Protein AF-A0A183F326-F1 (afdb_monomer_lite)

Organism: Heligmosomoides polygyrus (NCBI:txid6339)

Foldseek 3Di:
DAWADEPVVLVVCVVVVDPSVPFAWDDPVVDDFDADPVGHTADWPGWTWDFDDDVVFDTDTGIYTYHNPDPDTGHDPSRCVRRVNDDDDPPDPPDPDPDDDDPDPPPPPPDWDKAFPDDDDADPPGDDDTDIDTDDDDDDDDDDDDPPD

pLDDT: mean 73.99, std 17.38, range [32.34, 96.31]

Radius of gyration: 22.78 Å; chains: 1; bounding box: 49×45×55 Å

Secondary structure (DSSP, 8-state):
--EEEEHHHHHHHHHTT--GGGSPEEPTTT-PPPB-TTSPBP-EEEEEEEEEE-TTS-EEEEEEEEESS-SS-B--HHHHHHTT-----TT-------S--SS-TTS-TT--EEEESS-----TT------EEEES--SS--PPPPS--

Structure (mmCIF, N/CA/C/O backbone):
data_AF-A0A183F326-F1
#
_entry.id   AF-A0A183F326-F1
#
loop_
_atom_site.group_PDB
_atom_site.id
_atom_site.type_symbol
_atom_site.label_atom_id
_atom_site.label_alt_id
_atom_site.label_comp_id
_atom_site.label_asym_id
_atom_site.label_entity_id
_atom_site.label_seq_id
_atom_site.pdbx_PDB_ins_code
_atom_site.Cartn_x
_atom_site.Cartn_y
_atom_site.Cartn_z
_atom_site.occupancy
_atom_site.B_iso_or_equiv
_atom_site.auth_seq_id
_atom_site.auth_comp_id
_atom_site.auth_asym_id
_atom_site.auth_atom_id
_atom_site.pdbx_PDB_model_num
ATOM 1 N N . MET A 1 1 ? 6.967 0.330 -4.702 1.00 74.44 1 MET A N 1
ATOM 2 C CA . MET A 1 1 ? 6.902 0.398 -3.228 1.00 74.44 1 MET A CA 1
ATOM 3 C C . MET A 1 1 ? 5.447 0.544 -2.816 1.00 74.44 1 MET A C 1
ATOM 5 O O . MET A 1 1 ? 4.755 1.370 -3.407 1.00 74.44 1 MET A O 1
ATOM 9 N N . VAL A 1 2 ? 4.984 -0.280 -1.879 1.00 86.00 2 VAL A N 1
ATOM 10 C CA . VAL A 1 2 ? 3.600 -0.277 -1.376 1.00 86.00 2 VAL A CA 1
ATOM 11 C C . VAL A 1 2 ? 3.503 0.513 -0.073 1.00 86.00 2 VAL A C 1
ATOM 13 O O . VAL A 1 2 ? 4.515 0.692 0.600 1.00 86.00 2 VAL A O 1
ATOM 16 N N . SER A 1 3 ? 2.307 0.989 0.270 1.00 90.50 3 SER A N 1
ATOM 17 C CA . SER A 1 3 ? 2.037 1.548 1.598 1.00 90.50 3 SER A CA 1
ATOM 18 C C . SER A 1 3 ? 1.650 0.431 2.566 1.00 90.50 3 SER A C 1
ATOM 20 O O . SER A 1 3 ? 0.929 -0.488 2.161 1.00 90.50 3 SER A O 1
ATOM 22 N N . ILE A 1 4 ? 2.103 0.515 3.819 1.00 92.56 4 ILE A N 1
ATOM 23 C CA . ILE A 1 4 ? 1.842 -0.463 4.882 1.00 92.56 4 ILE A CA 1
ATOM 24 C C . ILE A 1 4 ? 1.450 0.265 6.172 1.00 92.56 4 ILE A C 1
ATOM 26 O O . ILE A 1 4 ? 2.077 1.256 6.535 1.00 92.56 4 ILE A O 1
ATOM 30 N N . VAL A 1 5 ? 0.430 -0.237 6.867 1.00 93.44 5 VAL A N 1
ATOM 31 C CA . VAL A 1 5 ? -0.020 0.245 8.176 1.00 93.44 5 VAL A CA 1
ATOM 32 C C . VAL A 1 5 ? 0.026 -0.893 9.204 1.00 93.44 5 VAL A C 1
ATOM 34 O O . VAL A 1 5 ? -0.361 -2.023 8.872 1.00 93.44 5 VAL A O 1
ATOM 37 N N . PRO A 1 6 ? 0.488 -0.625 10.438 1.00 93.94 6 PRO A N 1
ATOM 38 C CA . PRO A 1 6 ? 0.369 -1.563 11.546 1.00 93.94 6 PRO A CA 1
ATOM 39 C C . PRO A 1 6 ? -1.099 -1.819 11.889 1.00 93.94 6 PRO A C 1
ATOM 41 O O . PRO A 1 6 ? -1.903 -0.888 11.945 1.00 93.94 6 PRO A O 1
ATOM 44 N N . VAL A 1 7 ? -1.453 -3.072 12.152 1.00 93.12 7 VAL A N 1
ATOM 45 C CA . VAL A 1 7 ? -2.811 -3.430 12.599 1.00 93.12 7 VAL A CA 1
ATOM 46 C C . VAL A 1 7 ? -3.128 -2.771 13.940 1.00 93.12 7 VAL A C 1
ATOM 48 O O . VAL A 1 7 ? -4.216 -2.229 14.103 1.00 93.12 7 VAL A O 1
ATOM 51 N N . ASP A 1 8 ? -2.153 -2.726 14.845 1.00 93.12 8 ASP A N 1
ATOM 52 C CA . ASP A 1 8 ? -2.286 -2.132 16.177 1.00 93.12 8 ASP A CA 1
ATOM 53 C C . ASP A 1 8 ? -2.693 -0.648 16.106 1.00 93.12 8 ASP A C 1
ATOM 55 O O . ASP A 1 8 ? -3.485 -0.178 16.921 1.00 93.12 8 ASP A O 1
ATOM 59 N N . LEU A 1 9 ? -2.245 0.080 15.073 1.00 93.19 9 LEU A N 1
ATOM 60 C CA . LEU A 1 9 ? -2.657 1.468 14.842 1.00 93.19 9 LEU A CA 1
ATOM 61 C C . LEU A 1 9 ? -4.145 1.574 14.476 1.00 93.19 9 LEU A C 1
ATOM 63 O O . LEU A 1 9 ? -4.824 2.518 14.879 1.00 93.19 9 LEU A O 1
ATOM 67 N N . LEU A 1 10 ? -4.670 0.612 13.711 1.00 92.56 10 LEU A N 1
ATOM 68 C CA . LEU A 1 10 ? -6.097 0.553 13.396 1.00 92.56 10 LEU A CA 1
ATOM 69 C C . LEU A 1 10 ? -6.914 0.172 14.638 1.00 92.56 10 LEU A C 1
ATOM 71 O O . LEU A 1 10 ? -7.969 0.758 14.867 1.00 92.56 10 LEU A O 1
ATOM 75 N N . GLU A 1 11 ? -6.420 -0.747 15.470 1.00 93.12 11 GLU A N 1
ATOM 76 C CA . GLU A 1 11 ? -7.060 -1.100 16.746 1.00 93.12 11 GLU A CA 1
ATOM 77 C C . GLU A 1 11 ? -7.123 0.101 17.706 1.00 93.12 11 GLU A C 1
ATOM 79 O O . GLU A 1 11 ? -8.154 0.352 18.342 1.00 93.12 11 GLU A O 1
ATOM 84 N N . GLU A 1 12 ? -6.052 0.893 17.773 1.00 94.06 12 GLU A N 1
ATOM 85 C CA . GLU A 1 12 ? -6.020 2.133 18.546 1.00 94.06 12 GLU A CA 1
ATOM 86 C C . GLU A 1 12 ? -7.001 3.171 17.982 1.00 94.06 12 GLU A C 1
ATOM 88 O O . GLU A 1 12 ? -7.777 3.768 18.733 1.00 94.06 12 GLU A O 1
ATOM 93 N N . ALA A 1 13 ? -7.037 3.357 16.659 1.00 93.31 13 ALA A N 1
ATOM 94 C CA . ALA A 1 13 ? -7.992 4.256 16.014 1.00 93.31 13 ALA A CA 1
ATOM 95 C C . ALA A 1 13 ? -9.446 3.850 16.313 1.00 93.31 13 ALA A C 1
ATOM 97 O O . ALA A 1 13 ? -10.262 4.705 16.668 1.00 93.31 13 ALA A O 1
ATOM 98 N N . MET A 1 14 ? -9.756 2.550 16.246 1.00 94.12 14 MET A N 1
ATOM 99 C CA . MET A 1 14 ? -11.069 2.008 16.606 1.00 94.12 14 MET A CA 1
ATOM 100 C C . MET A 1 14 ? -11.421 2.300 18.066 1.00 94.12 14 MET A C 1
ATOM 102 O O . MET A 1 14 ? -12.522 2.764 18.367 1.00 94.12 14 MET A O 1
ATOM 106 N N . SER A 1 15 ? -10.464 2.098 18.974 1.00 95.62 15 SER A N 1
ATOM 107 C CA . SER A 1 15 ? -10.622 2.391 20.404 1.00 95.62 15 SER A CA 1
ATOM 108 C C . SER A 1 15 ? -10.871 3.880 20.672 1.00 95.62 15 SER A C 1
ATOM 110 O O . SER A 1 15 ? -11.590 4.233 21.607 1.00 95.62 15 SER A O 1
ATOM 112 N N . ASN A 1 16 ? -10.342 4.752 19.811 1.00 96.31 16 ASN A N 1
ATOM 113 C CA . ASN A 1 16 ? -10.557 6.198 19.834 1.00 96.31 16 ASN A CA 1
ATOM 114 C C . ASN A 1 16 ? -11.848 6.648 19.116 1.00 96.31 16 ASN A C 1
ATOM 116 O O . ASN A 1 16 ? -12.099 7.848 18.996 1.00 96.31 16 ASN A O 1
ATOM 120 N N . GLY A 1 17 ? -12.693 5.712 18.671 1.00 93.81 17 GLY A N 1
ATOM 121 C CA . GLY A 1 17 ? -13.998 5.992 18.068 1.00 93.81 17 GLY A CA 1
ATOM 122 C C . GLY A 1 17 ? -13.986 6.169 16.547 1.00 93.81 17 GLY A C 1
ATOM 123 O O . GLY A 1 17 ? -14.990 6.614 15.990 1.00 93.81 17 GLY A O 1
ATOM 124 N N . PHE A 1 18 ? -12.884 5.836 15.868 1.00 94.25 18 PHE A N 1
ATOM 125 C CA . PHE A 1 18 ? -12.847 5.771 14.408 1.00 94.25 18 PHE A CA 1
ATOM 126 C C . PHE A 1 18 ? -13.529 4.490 13.905 1.00 94.25 18 PHE A C 1
ATOM 128 O O . PHE A 1 18 ? -13.265 3.396 14.398 1.00 94.25 18 PHE A O 1
ATOM 135 N N . ASP A 1 19 ? -14.385 4.607 12.892 1.00 93.56 19 ASP A N 1
ATOM 136 C CA . ASP A 1 19 ? -15.079 3.461 12.296 1.00 93.56 19 ASP A CA 1
ATOM 137 C C . ASP A 1 19 ? -14.178 2.742 11.277 1.00 93.56 19 ASP A C 1
ATOM 139 O O . ASP A 1 19 ? -14.263 2.968 10.066 1.00 93.56 19 ASP A O 1
ATOM 143 N N . VAL A 1 20 ? -13.277 1.892 11.778 1.00 91.06 20 VAL A N 1
ATOM 144 C CA . VAL A 1 20 ? -12.361 1.085 10.950 1.00 91.06 20 VAL A CA 1
ATOM 145 C C . VAL A 1 20 ? -13.124 0.128 10.030 1.00 91.06 20 VAL A C 1
ATOM 147 O O . VAL A 1 20 ? -12.699 -0.091 8.895 1.00 91.06 20 VAL A O 1
ATOM 150 N N . ASP A 1 21 ? -14.270 -0.391 10.473 1.00 89.62 21 ASP A N 1
ATOM 151 C CA . ASP A 1 21 ? -15.077 -1.353 9.713 1.00 89.62 21 ASP A CA 1
ATOM 152 C C . ASP A 1 21 ? -15.698 -0.732 8.451 1.00 89.62 21 ASP A C 1
ATOM 154 O O . ASP A 1 21 ? -16.032 -1.439 7.497 1.00 89.62 21 ASP A O 1
ATOM 158 N N . SER A 1 22 ? -15.816 0.598 8.404 1.00 92.25 22 SER A N 1
ATOM 159 C CA . SER A 1 22 ? -16.281 1.329 7.220 1.00 92.25 22 SER A CA 1
ATOM 160 C C . SER A 1 22 ? -15.233 1.475 6.108 1.00 92.25 22 SER A C 1
ATOM 162 O O . SER A 1 22 ? -15.578 1.889 4.993 1.00 92.25 22 SER A O 1
ATOM 164 N N . LEU A 1 23 ? -13.958 1.157 6.373 1.00 91.38 23 LEU A N 1
ATOM 165 C CA . LEU A 1 23 ? -12.881 1.325 5.397 1.00 91.38 23 LEU A CA 1
ATOM 166 C C . LEU A 1 23 ? -13.062 0.367 4.203 1.00 91.38 23 LEU A C 1
ATOM 168 O O . LEU A 1 23 ? -13.190 -0.846 4.393 1.00 91.38 23 LEU A O 1
ATOM 172 N N . PRO A 1 24 ? -13.006 0.863 2.948 1.00 91.44 24 PRO A N 1
ATOM 173 C CA . PRO A 1 24 ? -13.107 0.005 1.774 1.00 91.44 24 PRO A CA 1
ATOM 174 C C . PRO A 1 24 ? -11.974 -1.022 1.738 1.00 91.44 24 PRO A C 1
ATOM 176 O O . PRO A 1 24 ? -10.801 -0.664 1.605 1.00 91.44 24 PRO A O 1
ATOM 179 N N . THR A 1 25 ? -12.327 -2.300 1.830 1.00 89.19 25 THR A N 1
ATOM 180 C CA . THR A 1 25 ? -11.380 -3.417 1.792 1.00 89.19 25 THR A CA 1
ATOM 181 C C . THR A 1 25 ? -11.064 -3.808 0.353 1.00 89.19 25 THR A C 1
ATOM 183 O O . THR A 1 25 ? -11.935 -3.821 -0.518 1.00 89.19 25 THR A O 1
ATOM 186 N N . ILE A 1 26 ? -9.808 -4.157 0.101 1.00 83.62 26 ILE A N 1
ATOM 187 C CA . ILE A 1 26 ? -9.343 -4.699 -1.175 1.00 83.62 26 ILE A CA 1
ATOM 188 C C . ILE A 1 26 ? -9.314 -6.221 -1.035 1.00 83.62 26 ILE A C 1
ATOM 190 O O . ILE A 1 26 ? -8.858 -6.749 -0.019 1.00 83.62 26 ILE A O 1
ATOM 194 N N . SER A 1 27 ? -9.843 -6.937 -2.029 1.00 71.38 27 SER A N 1
ATOM 195 C CA . SER A 1 27 ? -9.954 -8.392 -1.946 1.00 71.38 27 SER A CA 1
ATOM 196 C C . SER A 1 27 ? -8.566 -9.047 -1.931 1.00 71.38 27 SER A C 1
ATOM 198 O O . SER A 1 27 ? -7.658 -8.621 -2.642 1.00 71.38 27 SER A O 1
ATOM 200 N N . GLY A 1 28 ? -8.389 -10.108 -1.136 1.00 63.19 28 GLY A N 1
ATOM 201 C CA . GLY A 1 28 ? -7.099 -10.804 -1.013 1.00 63.19 28 GLY A CA 1
ATOM 202 C C . GLY A 1 28 ? -6.582 -11.411 -2.322 1.00 63.19 28 GLY A C 1
ATOM 203 O O . GLY A 1 28 ? -5.394 -11.678 -2.442 1.00 63.19 28 GLY A O 1
ATOM 204 N N . THR A 1 29 ? -7.451 -11.607 -3.319 1.00 61.94 29 THR A N 1
ATOM 205 C CA . THR A 1 29 ? -7.060 -12.079 -4.658 1.00 61.94 29 THR A CA 1
ATOM 206 C C . THR A 1 29 ? -6.417 -10.971 -5.498 1.00 61.94 29 THR A C 1
ATOM 208 O O . THR A 1 29 ? -5.610 -11.269 -6.375 1.00 61.94 29 THR A O 1
ATOM 211 N N . ASP A 1 30 ? -6.728 -9.707 -5.200 1.00 67.75 30 ASP A N 1
ATOM 212 C CA . ASP A 1 30 ? -6.153 -8.533 -5.868 1.00 67.75 30 ASP A CA 1
ATOM 213 C C . ASP A 1 30 ? -4.838 -8.075 -5.210 1.00 67.75 30 ASP A C 1
ATOM 215 O O . ASP A 1 30 ? -4.087 -7.282 -5.783 1.00 67.75 30 ASP A O 1
ATOM 219 N N . ILE A 1 31 ? -4.541 -8.582 -4.009 1.00 72.12 31 ILE A N 1
ATOM 220 C CA . ILE A 1 31 ? -3.340 -8.258 -3.239 1.00 72.12 31 ILE A CA 1
ATOM 221 C C . ILE A 1 31 ? -2.285 -9.331 -3.521 1.00 72.12 31 ILE A C 1
ATOM 223 O O . ILE A 1 31 ? -2.295 -10.420 -2.949 1.00 72.12 31 ILE A O 1
ATOM 227 N N . GLY A 1 32 ? -1.369 -9.029 -4.441 1.00 80.81 32 GLY A N 1
ATOM 228 C CA . GLY A 1 32 ? -0.196 -9.869 -4.689 1.00 80.81 32 GLY A CA 1
ATOM 229 C C . GLY A 1 32 ? 0.738 -9.958 -3.468 1.00 80.81 32 GLY A C 1
ATOM 230 O O . GLY A 1 32 ? 0.624 -9.158 -2.537 1.00 80.81 32 GLY A O 1
ATOM 231 N N . PRO A 1 33 ? 1.690 -10.909 -3.458 1.00 87.25 33 PRO A N 1
ATOM 232 C CA . PRO A 1 33 ? 2.652 -11.031 -2.367 1.00 87.25 33 PRO A CA 1
ATOM 233 C C . PRO A 1 33 ? 3.501 -9.759 -2.234 1.00 87.25 33 PRO A C 1
ATOM 235 O O . PRO A 1 33 ? 3.985 -9.211 -3.227 1.00 87.25 33 PRO A O 1
ATOM 238 N N . VAL A 1 34 ? 3.702 -9.313 -0.993 1.00 87.56 34 VAL A N 1
ATOM 239 C CA . VAL A 1 34 ? 4.565 -8.176 -0.651 1.00 87.56 34 VAL A CA 1
ATOM 240 C C . VAL A 1 34 ? 5.882 -8.708 -0.103 1.00 87.56 34 VAL A C 1
ATOM 242 O O . VAL A 1 34 ? 5.891 -9.646 0.692 1.00 87.56 34 VAL A O 1
ATOM 245 N N . PHE A 1 35 ? 6.988 -8.105 -0.529 1.00 88.88 35 PHE A N 1
ATOM 246 C CA . PHE A 1 35 ? 8.336 -8.473 -0.110 1.00 88.88 35 PHE A CA 1
ATOM 247 C C . PHE A 1 35 ? 9.033 -7.281 0.536 1.00 88.88 35 PHE A C 1
ATOM 249 O O . PHE A 1 35 ? 8.834 -6.138 0.111 1.00 88.88 35 PHE A O 1
ATOM 256 N N . ASP A 1 36 ? 9.855 -7.560 1.542 1.00 88.06 36 ASP A N 1
ATOM 257 C CA . ASP A 1 36 ? 10.741 -6.571 2.143 1.00 88.06 36 ASP A CA 1
ATOM 258 C C . ASP A 1 36 ? 11.935 -6.245 1.222 1.00 88.06 36 ASP A C 1
ATOM 260 O O . ASP A 1 36 ? 12.143 -6.861 0.172 1.00 88.06 36 ASP A O 1
ATOM 264 N N . ALA A 1 37 ? 12.745 -5.260 1.618 1.00 84.62 37 ALA A N 1
ATOM 265 C CA . ALA A 1 37 ? 13.919 -4.840 0.848 1.00 84.62 37 ALA A CA 1
ATOM 266 C C . ALA A 1 37 ? 15.028 -5.912 0.767 1.00 84.62 37 ALA A C 1
ATOM 268 O O . ALA A 1 37 ? 15.898 -5.820 -0.097 1.00 84.62 37 ALA A O 1
ATOM 269 N N . SER A 1 38 ? 14.996 -6.927 1.636 1.00 87.38 38 SER A N 1
ATOM 270 C CA . SER A 1 38 ? 15.883 -8.097 1.597 1.00 87.38 38 SER A CA 1
ATOM 271 C C . SER A 1 38 ? 15.311 -9.281 0.806 1.00 87.38 38 SER A C 1
ATOM 273 O O . SER A 1 38 ? 15.975 -10.307 0.677 1.00 87.38 38 SER A O 1
ATOM 275 N N . GLY A 1 39 ? 14.112 -9.139 0.236 1.00 87.50 39 GLY A N 1
ATOM 276 C CA . GLY A 1 39 ? 13.455 -10.162 -0.569 1.00 87.50 39 GLY A CA 1
ATOM 277 C C . GLY A 1 39 ? 12.698 -11.223 0.232 1.00 87.50 39 GLY A C 1
ATOM 278 O O . GLY A 1 39 ? 12.258 -12.206 -0.365 1.00 87.50 39 GLY A O 1
ATOM 279 N N . ASN A 1 40 ? 12.505 -11.055 1.545 1.00 89.38 40 ASN A N 1
ATOM 280 C CA . ASN A 1 40 ? 11.641 -11.955 2.309 1.00 89.38 40 ASN A CA 1
ATOM 281 C C . ASN A 1 40 ? 10.179 -11.566 2.107 1.00 89.38 40 ASN A C 1
ATOM 283 O O . ASN A 1 40 ? 9.831 -10.385 2.072 1.00 89.38 40 ASN A O 1
ATOM 287 N N . GLN A 1 41 ? 9.309 -12.565 1.985 1.00 90.19 41 GLN A N 1
ATOM 288 C CA . GLN A 1 41 ? 7.877 -12.320 1.890 1.00 90.19 41 GLN A CA 1
ATOM 289 C C . GLN A 1 41 ? 7.339 -11.829 3.239 1.00 90.19 41 GLN A C 1
ATOM 291 O O . GLN A 1 41 ? 7.562 -12.465 4.268 1.00 90.19 41 GLN A O 1
ATOM 296 N N . MET A 1 42 ? 6.605 -10.720 3.213 1.00 88.62 42 MET A N 1
ATOM 297 C CA . MET A 1 42 ? 5.955 -10.142 4.385 1.00 88.62 42 MET A CA 1
ATOM 298 C C . MET A 1 42 ? 4.598 -10.800 4.645 1.00 88.62 42 MET A C 1
ATOM 300 O O . MET A 1 42 ? 3.877 -11.178 3.716 1.00 88.62 42 MET A O 1
ATOM 304 N N . GLU A 1 43 ? 4.218 -10.886 5.919 1.00 89.56 43 GLU A N 1
ATOM 305 C CA . GLU A 1 43 ? 2.888 -11.333 6.329 1.00 89.56 43 GLU A CA 1
ATOM 306 C C . GLU A 1 43 ? 1.886 -10.174 6.234 1.00 89.56 43 GLU A C 1
ATOM 308 O O . GLU A 1 43 ? 1.803 -9.317 7.114 1.00 89.56 43 GLU A O 1
ATOM 313 N N . ILE A 1 44 ? 1.126 -10.145 5.140 1.00 90.62 44 ILE A N 1
ATOM 314 C CA . ILE A 1 44 ? 0.076 -9.152 4.907 1.00 90.62 44 ILE A CA 1
ATOM 315 C C . ILE A 1 44 ? -1.287 -9.773 5.196 1.00 90.62 44 ILE A C 1
ATOM 317 O O . ILE A 1 44 ? -1.653 -10.786 4.602 1.00 90.62 44 ILE A O 1
ATOM 321 N N . LEU A 1 45 ? -2.056 -9.140 6.083 1.00 89.62 45 LEU A N 1
ATOM 322 C CA . LEU A 1 45 ? -3.388 -9.616 6.476 1.00 89.62 45 LEU A CA 1
ATOM 323 C C . LEU A 1 45 ? -4.491 -9.196 5.498 1.00 89.62 45 LEU A C 1
ATOM 325 O O . LEU A 1 45 ? -5.558 -9.803 5.453 1.00 89.62 45 LEU A O 1
ATOM 329 N N . GLY A 1 46 ? -4.242 -8.143 4.727 1.00 89.94 46 GLY A N 1
ATOM 330 C CA . GLY A 1 46 ? -5.175 -7.581 3.761 1.00 89.94 46 GLY A CA 1
ATOM 331 C C . GLY A 1 46 ? -4.751 -6.177 3.359 1.00 89.94 46 GLY A C 1
ATOM 332 O O . GLY A 1 46 ? -3.656 -5.727 3.698 1.00 89.94 46 GLY A O 1
ATOM 333 N N . ALA A 1 47 ? -5.622 -5.469 2.651 1.00 90.88 47 ALA A N 1
ATOM 334 C CA . ALA A 1 47 ? -5.412 -4.067 2.334 1.00 90.88 47 ALA A CA 1
ATOM 335 C C . ALA A 1 47 ? -6.733 -3.304 2.392 1.00 90.88 47 ALA A C 1
ATOM 337 O O . ALA A 1 47 ? -7.803 -3.840 2.099 1.00 90.88 47 ALA A O 1
ATOM 338 N N . VAL A 1 48 ? -6.633 -2.041 2.777 1.00 91.75 48 VAL A N 1
ATOM 339 C CA . VAL A 1 48 ? -7.745 -1.102 2.910 1.00 91.75 48 VAL A CA 1
ATOM 340 C C . VAL A 1 48 ? -7.426 0.169 2.140 1.00 91.75 48 VAL A C 1
ATOM 342 O O . VAL A 1 48 ? -6.264 0.493 1.903 1.00 91.75 48 VAL A O 1
ATOM 345 N N . THR A 1 49 ? -8.454 0.904 1.735 1.00 91.19 49 THR A N 1
ATOM 346 C CA . THR A 1 49 ? -8.286 2.246 1.174 1.00 91.19 49 THR A CA 1
ATOM 347 C C . THR A 1 49 ? -8.503 3.273 2.273 1.00 91.19 49 THR A C 1
ATOM 349 O O . THR A 1 49 ? -9.596 3.354 2.827 1.00 91.19 49 THR A O 1
ATOM 352 N N . ILE A 1 50 ? -7.478 4.069 2.564 1.00 90.50 50 ILE A N 1
ATOM 353 C CA . ILE A 1 50 ? -7.522 5.106 3.596 1.00 90.50 50 ILE A CA 1
ATOM 354 C C . ILE A 1 50 ? -7.441 6.478 2.924 1.00 90.50 50 ILE A C 1
ATOM 356 O O . ILE A 1 50 ? -6.639 6.703 2.013 1.00 90.50 50 ILE A O 1
ATOM 360 N N . ASP A 1 51 ? -8.300 7.389 3.372 1.00 89.12 51 ASP A N 1
ATOM 361 C CA . ASP A 1 51 ? -8.207 8.812 3.066 1.00 89.12 51 ASP A CA 1
ATOM 362 C C . ASP A 1 51 ? -7.010 9.390 3.834 1.00 89.12 51 ASP A C 1
ATOM 364 O O . ASP A 1 51 ? -7.068 9.545 5.052 1.00 89.12 51 ASP A O 1
ATOM 368 N N . VAL A 1 52 ? -5.928 9.706 3.129 1.00 86.88 52 VAL A N 1
ATOM 369 C CA . VAL A 1 52 ? -4.720 10.295 3.715 1.00 86.88 52 VAL A CA 1
ATOM 370 C C . VAL A 1 52 ? -4.657 11.766 3.325 1.00 86.88 52 VAL A C 1
ATOM 372 O O . VAL A 1 52 ? -4.901 12.129 2.173 1.00 86.88 52 VAL A O 1
ATOM 375 N N . GLU A 1 53 ? -4.348 12.614 4.295 1.00 87.19 53 GLU A N 1
ATOM 376 C CA . GLU A 1 53 ? -4.187 14.052 4.120 1.00 87.19 53 GLU A CA 1
ATOM 377 C C . GLU A 1 53 ? -2.792 14.446 4.591 1.00 87.19 53 GLU A C 1
ATOM 379 O O . GLU A 1 53 ? -2.387 14.127 5.709 1.00 87.19 53 GLU A O 1
ATOM 384 N N . GLN A 1 54 ? -2.046 15.115 3.717 1.00 82.69 54 GLN A N 1
ATOM 385 C CA . GLN A 1 54 ? -0.795 15.744 4.107 1.00 82.69 54 GLN A CA 1
ATOM 386 C C . GLN A 1 54 ? -1.103 17.052 4.839 1.00 82.69 54 GLN A C 1
ATOM 388 O O . GLN A 1 54 ? -1.945 17.828 4.388 1.00 82.69 54 GLN A O 1
ATOM 393 N N . GLU A 1 55 ? -0.399 17.332 5.936 1.00 81.75 55 GLU A N 1
ATOM 394 C CA . GLU A 1 55 ? -0.555 18.593 6.663 1.00 81.75 55 GLU A CA 1
ATOM 395 C C . GLU A 1 55 ? -0.302 19.796 5.735 1.00 81.75 55 GLU A C 1
ATOM 397 O O . GLU A 1 55 ? 0.773 19.937 5.152 1.00 81.75 55 GLU A O 1
ATOM 402 N N . GLY A 1 56 ? -1.325 20.643 5.560 1.00 80.25 56 GLY A N 1
ATOM 403 C CA . GLY A 1 56 ? -1.285 21.791 4.647 1.00 80.25 56 GLY A CA 1
ATOM 404 C C . GLY A 1 56 ? -1.237 21.432 3.154 1.00 80.25 56 GLY A C 1
ATOM 405 O O . GLY A 1 56 ? -0.984 22.313 2.331 1.00 80.25 56 GLY A O 1
ATOM 406 N N . GLY A 1 57 ? -1.454 20.162 2.803 1.00 77.44 57 GLY A N 1
ATOM 407 C CA . GLY A 1 57 ? -1.276 19.620 1.460 1.0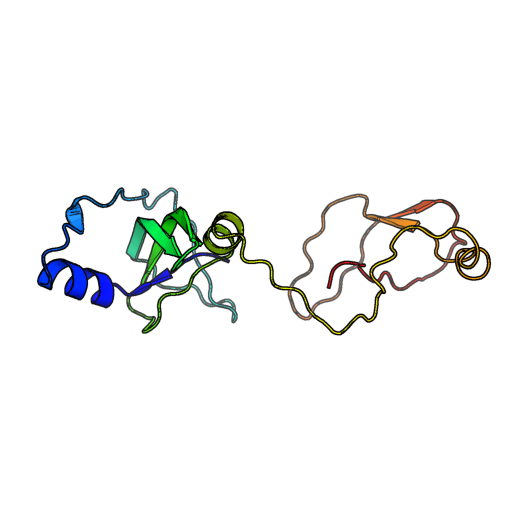0 77.44 57 GLY A CA 1
ATOM 408 C C . GLY A 1 57 ? -2.541 19.008 0.864 1.00 77.44 57 GLY A C 1
ATOM 409 O O . GLY A 1 57 ? -3.670 19.392 1.175 1.00 77.44 57 GLY A O 1
ATOM 410 N N . SER A 1 58 ? -2.344 18.073 -0.066 1.00 80.00 58 SER A N 1
ATOM 411 C CA . SER A 1 58 ? -3.442 17.399 -0.755 1.00 80.00 58 SER A CA 1
ATOM 412 C C . SER A 1 58 ? -3.987 16.216 0.046 1.00 80.00 58 SER A C 1
ATOM 414 O O . SER A 1 58 ? -3.291 15.568 0.832 1.00 80.00 58 SER A O 1
ATOM 416 N N . LYS A 1 59 ? -5.266 15.922 -0.198 1.00 86.62 59 LYS A N 1
ATOM 417 C CA . LYS A 1 59 ? -5.949 14.727 0.289 1.00 86.62 59 LYS A CA 1
ATOM 418 C C . LYS A 1 59 ? -6.050 13.704 -0.836 1.00 86.62 59 LYS A C 1
ATOM 420 O O . LYS A 1 59 ? -6.415 14.059 -1.958 1.00 86.62 59 LYS A O 1
ATOM 425 N N . ALA A 1 60 ? -5.770 12.440 -0.538 1.00 85.12 60 ALA A N 1
ATOM 426 C CA . ALA A 1 60 ? -5.829 11.374 -1.523 1.00 85.12 60 ALA A CA 1
ATOM 427 C C . ALA A 1 60 ? -6.266 10.033 -0.921 1.00 85.12 60 ALA A C 1
ATOM 429 O O . ALA A 1 60 ? -6.060 9.761 0.261 1.00 85.12 60 ALA A O 1
ATOM 430 N N . LYS A 1 61 ? -6.880 9.188 -1.755 1.00 87.25 61 LYS A N 1
ATOM 431 C CA . LYS A 1 61 ? -7.281 7.825 -1.390 1.00 87.25 61 LYS A CA 1
ATOM 432 C C . LYS A 1 61 ? -6.146 6.870 -1.696 1.00 87.25 61 LYS A C 1
ATOM 434 O O . LYS A 1 61 ? -5.849 6.625 -2.865 1.00 87.25 61 LYS A O 1
ATOM 439 N N . VAL A 1 62 ? -5.544 6.315 -0.653 1.00 86.88 62 VAL A N 1
ATOM 440 C CA . VAL A 1 62 ? -4.359 5.470 -0.780 1.00 86.88 62 VAL A CA 1
ATOM 441 C C . VAL A 1 62 ? -4.716 4.031 -0.411 1.00 86.88 62 VAL A C 1
ATOM 443 O O . VAL A 1 62 ? -5.257 3.804 0.671 1.00 86.88 62 VAL A O 1
ATOM 446 N N . PRO A 1 63 ? -4.417 3.044 -1.273 1.00 89.31 63 PRO A N 1
ATOM 447 C CA . PRO A 1 63 ? -4.456 1.643 -0.882 1.00 89.31 63 PRO A CA 1
ATOM 448 C C . PRO A 1 63 ? -3.272 1.340 0.048 1.00 89.31 63 PRO A C 1
ATOM 450 O O . PRO A 1 63 ? -2.113 1.585 -0.303 1.00 89.31 63 PRO A O 1
ATOM 453 N N . ILE A 1 64 ? -3.556 0.810 1.236 1.00 91.25 64 ILE A N 1
ATOM 454 C CA . ILE A 1 64 ? -2.574 0.530 2.287 1.00 91.25 64 ILE A CA 1
ATOM 455 C C . ILE A 1 64 ? -2.725 -0.919 2.756 1.00 91.25 64 ILE A C 1
ATOM 457 O O . ILE A 1 64 ? -3.826 -1.373 3.061 1.00 91.25 64 ILE A O 1
ATOM 461 N N . HIS A 1 65 ? -1.612 -1.648 2.805 1.00 92.62 65 HIS A N 1
ATOM 462 C CA . HIS A 1 65 ? -1.561 -3.036 3.261 1.00 92.62 65 HIS A CA 1
ATOM 463 C C . HIS A 1 65 ? -1.480 -3.089 4.786 1.00 92.62 65 HIS A C 1
ATOM 465 O O . HIS A 1 65 ? -0.780 -2.288 5.394 1.00 92.62 65 HIS A O 1
ATOM 471 N N . MET A 1 66 ? -2.155 -4.048 5.406 1.00 92.19 66 MET A N 1
ATOM 472 C CA . MET A 1 66 ? -2.150 -4.230 6.857 1.00 92.19 66 MET A CA 1
ATOM 473 C C . MET A 1 66 ? -1.135 -5.304 7.246 1.00 92.19 66 MET A C 1
ATOM 475 O O . MET A 1 66 ? -1.167 -6.412 6.705 1.00 92.19 66 MET A O 1
ATOM 479 N N . SER A 1 67 ? -0.256 -4.985 8.193 1.00 91.94 67 SER A N 1
ATOM 480 C CA . SER A 1 67 ? 0.779 -5.891 8.707 1.00 91.94 67 SER A CA 1
ATOM 481 C C . SER A 1 67 ? 0.811 -5.877 10.235 1.00 91.94 67 SER A C 1
ATOM 483 O O . SER A 1 67 ? 0.527 -4.856 10.854 1.00 91.94 67 SER A O 1
ATOM 485 N N . ARG A 1 68 ? 1.196 -7.004 10.843 1.00 88.19 68 ARG A N 1
ATOM 486 C CA . ARG A 1 68 ? 1.493 -7.108 12.286 1.00 88.19 68 ARG A CA 1
ATOM 487 C C . ARG A 1 68 ? 2.964 -6.888 12.631 1.00 88.19 68 ARG A C 1
ATOM 489 O O . ARG A 1 68 ? 3.305 -6.807 13.798 1.00 88.19 68 ARG A O 1
ATOM 496 N N . GLN A 1 69 ? 3.841 -6.879 11.631 1.00 79.50 69 GLN A N 1
ATOM 497 C CA . GLN A 1 69 ? 5.293 -6.949 11.833 1.00 79.50 69 GLN A CA 1
ATOM 498 C C . GLN A 1 69 ? 5.990 -5.582 11.781 1.00 79.50 69 GLN A C 1
ATOM 500 O O . GLN A 1 69 ? 7.210 -5.530 11.891 1.00 79.50 69 GLN A O 1
ATOM 505 N N . ASN A 1 70 ? 5.249 -4.494 11.564 1.00 74.69 70 ASN A N 1
ATOM 506 C CA . ASN A 1 70 ? 5.811 -3.149 11.458 1.00 74.69 70 ASN A CA 1
ATOM 507 C C . ASN A 1 70 ? 5.281 -2.279 12.594 1.00 74.69 70 ASN A C 1
ATOM 509 O O . ASN A 1 70 ? 4.074 -2.266 12.815 1.00 74.69 70 ASN A O 1
ATOM 513 N N . ASP A 1 71 ? 6.167 -1.501 13.211 1.00 82.44 71 ASP A N 1
ATOM 514 C CA . ASP A 1 71 ? 5.813 -0.519 14.247 1.00 82.44 71 ASP A CA 1
ATOM 515 C C . ASP A 1 71 ? 5.576 0.886 13.658 1.00 82.44 71 ASP A C 1
ATOM 517 O O . ASP A 1 71 ? 5.199 1.822 14.358 1.00 82.44 71 ASP A O 1
ATOM 521 N N . GLU A 1 72 ? 5.793 1.045 12.350 1.00 87.69 72 GLU A N 1
ATOM 522 C CA . GLU A 1 72 ? 5.731 2.321 11.640 1.00 87.69 72 GLU A CA 1
ATOM 523 C C . GLU A 1 72 ? 4.749 2.262 10.465 1.00 87.69 72 GLU A C 1
ATOM 525 O O . GLU A 1 72 ? 4.547 1.220 9.830 1.00 87.69 72 GLU A O 1
ATOM 530 N N . VAL A 1 73 ? 4.161 3.416 10.138 1.00 89.62 73 VAL A N 1
ATOM 531 C CA . VAL A 1 73 ? 3.368 3.587 8.917 1.00 89.62 73 VAL A CA 1
ATOM 532 C C . VAL A 1 73 ? 4.309 3.875 7.757 1.00 89.62 73 VAL A C 1
ATOM 534 O O . VAL A 1 73 ? 4.989 4.899 7.724 1.00 89.62 73 VAL A O 1
ATOM 537 N N . LEU A 1 74 ? 4.308 2.992 6.764 1.00 89.44 74 LEU A N 1
ATOM 538 C CA . LEU A 1 74 ? 5.091 3.150 5.548 1.00 89.44 74 LEU A CA 1
ATOM 539 C C . LEU A 1 74 ? 4.201 3.705 4.441 1.00 89.44 74 LEU A C 1
ATOM 541 O O . LEU A 1 74 ? 3.193 3.101 4.073 1.00 89.44 74 LEU A O 1
ATOM 545 N N . VAL A 1 75 ? 4.593 4.838 3.864 1.00 86.25 75 VAL A N 1
ATOM 546 C CA . VAL A 1 75 ? 3.905 5.421 2.708 1.00 86.25 75 VAL A CA 1
ATOM 547 C C . VAL A 1 75 ? 4.691 5.080 1.451 1.00 86.25 75 VAL A C 1
ATOM 549 O O . VAL A 1 75 ? 5.808 5.546 1.241 1.00 86.25 75 VAL A O 1
ATOM 552 N N . GLY A 1 76 ? 4.100 4.237 0.609 1.00 80.75 76 GLY A N 1
ATOM 553 C CA . GLY A 1 76 ? 4.681 3.856 -0.666 1.00 80.75 76 GLY A CA 1
ATOM 554 C C . GLY A 1 76 ? 4.546 4.949 -1.723 1.00 80.75 76 GLY A C 1
ATOM 555 O O . GLY A 1 76 ? 3.865 5.962 -1.557 1.00 80.75 76 GLY A O 1
ATOM 556 N N . MET A 1 77 ? 5.141 4.685 -2.882 1.00 72.62 77 MET A N 1
ATOM 557 C CA . MET A 1 77 ? 5.228 5.654 -3.979 1.00 72.62 77 MET A CA 1
ATOM 558 C C . MET A 1 77 ? 3.864 6.017 -4.595 1.00 72.62 77 MET A C 1
ATOM 560 O O . MET A 1 77 ? 3.697 7.092 -5.165 1.00 72.62 77 MET A O 1
ATOM 564 N N . TYR A 1 78 ? 2.867 5.136 -4.446 1.00 65.12 78 TYR A N 1
ATOM 565 C CA . TYR A 1 78 ? 1.478 5.434 -4.812 1.00 65.12 78 TYR A CA 1
ATOM 566 C C . TYR A 1 78 ? 0.879 6.569 -3.970 1.00 65.12 78 TYR A C 1
ATOM 568 O O . TYR A 1 78 ? 0.088 7.347 -4.495 1.00 65.12 78 TYR A O 1
ATOM 576 N N . GLY A 1 79 ? 1.278 6.689 -2.699 1.00 58.66 79 GLY A N 1
ATOM 577 C CA . GLY A 1 79 ? 0.912 7.825 -1.857 1.00 58.66 79 GLY A CA 1
ATOM 578 C C . GLY A 1 79 ? 1.692 9.078 -2.251 1.00 58.66 79 GLY A C 1
ATOM 579 O O . GLY A 1 79 ? 1.098 10.106 -2.554 1.00 58.66 79 GLY A O 1
ATOM 580 N N . SER A 1 80 ? 3.023 8.994 -2.326 1.00 58.50 80 SER A N 1
ATOM 581 C CA . SER A 1 80 ? 3.886 10.175 -2.506 1.00 58.50 80 SER A CA 1
ATOM 582 C C . SER A 1 80 ? 3.597 10.980 -3.782 1.00 58.50 80 SER A C 1
ATOM 584 O O . SER A 1 80 ? 3.606 12.208 -3.739 1.00 58.50 80 SER A O 1
ATOM 586 N N . GLY A 1 81 ? 3.273 10.316 -4.899 1.00 61.19 81 GLY A N 1
ATOM 587 C CA . GLY A 1 81 ? 2.926 10.998 -6.152 1.00 61.19 81 GLY A CA 1
ATOM 588 C C . GLY A 1 81 ? 1.618 11.797 -6.081 1.00 61.19 81 GLY A C 1
ATOM 589 O O . GLY A 1 81 ? 1.523 12.868 -6.675 1.00 61.19 81 GLY A O 1
ATOM 590 N N . GLN A 1 82 ? 0.624 11.317 -5.325 1.00 62.72 82 GLN A N 1
ATOM 591 C CA . GLN A 1 82 ? -0.647 12.027 -5.119 1.00 62.72 82 GLN A CA 1
ATOM 592 C C . GLN A 1 82 ? -0.512 13.179 -4.110 1.00 62.72 82 GLN A C 1
ATOM 594 O O . GLN A 1 82 ? -1.238 14.171 -4.203 1.00 62.72 82 GLN A O 1
ATOM 599 N N . PHE A 1 83 ? 0.459 13.081 -3.197 1.00 68.44 83 PHE A N 1
ATOM 600 C CA . PHE A 1 83 ? 0.812 14.138 -2.244 1.00 68.44 83 PHE A CA 1
ATOM 601 C C . PHE A 1 83 ? 1.785 15.182 -2.805 1.00 68.44 83 PHE A C 1
ATOM 603 O O . PHE A 1 83 ? 2.245 16.051 -2.075 1.00 68.44 83 PHE A O 1
ATOM 610 N N . GLY A 1 84 ? 2.135 15.113 -4.096 1.00 63.34 84 GLY A N 1
ATOM 611 C CA . GLY A 1 84 ? 3.084 16.051 -4.707 1.00 63.34 84 GLY A CA 1
ATOM 612 C C . GLY A 1 84 ? 4.498 15.967 -4.116 1.00 63.34 84 GLY A C 1
ATOM 613 O O . GLY A 1 84 ? 5.313 16.861 -4.338 1.00 63.34 84 GLY A O 1
ATOM 614 N N . VAL A 1 85 ? 4.805 14.895 -3.377 1.00 70.38 85 VAL A N 1
ATOM 615 C CA . VAL A 1 85 ? 6.118 14.670 -2.776 1.00 70.38 85 VAL A CA 1
ATOM 616 C C . VAL A 1 85 ? 7.053 14.162 -3.865 1.00 70.38 85 VAL A C 1
ATOM 618 O O . VAL A 1 85 ? 6.962 13.017 -4.314 1.00 70.38 85 VAL A O 1
ATOM 621 N N . ARG A 1 86 ? 7.974 15.032 -4.279 1.00 68.25 86 ARG A N 1
ATOM 622 C CA . ARG A 1 86 ? 9.071 14.705 -5.187 1.00 68.25 86 ARG A CA 1
ATOM 623 C C . ARG A 1 86 ? 10.376 14.743 -4.408 1.00 68.25 86 ARG A C 1
ATOM 625 O O . ARG A 1 86 ? 10.746 15.778 -3.864 1.00 68.25 86 ARG A O 1
ATOM 632 N N . ILE A 1 87 ? 11.079 13.619 -4.378 1.00 66.12 87 ILE A N 1
ATOM 633 C CA . ILE A 1 87 ? 12.451 13.579 -3.879 1.00 66.12 87 ILE A CA 1
ATOM 634 C C . ILE A 1 87 ? 13.344 14.065 -5.021 1.00 66.12 87 ILE A C 1
ATOM 636 O O . ILE A 1 87 ? 13.313 13.510 -6.118 1.00 66.12 87 ILE A O 1
ATOM 640 N N . SER A 1 88 ? 14.101 15.128 -4.776 1.00 72.25 88 SER A N 1
ATOM 641 C CA . SER A 1 88 ? 15.138 15.631 -5.675 1.00 72.25 88 SER A CA 1
ATOM 642 C C . SER A 1 88 ? 16.469 15.610 -4.940 1.00 72.25 88 SER A C 1
ATOM 644 O O . SER A 1 88 ? 16.562 16.121 -3.824 1.00 72.25 88 SER A O 1
ATOM 646 N N . VAL A 1 89 ? 17.501 15.043 -5.556 1.00 72.69 89 VAL A N 1
ATOM 647 C CA . VAL A 1 89 ? 18.853 15.045 -4.995 1.00 72.69 89 VAL A CA 1
ATOM 648 C C . VAL A 1 89 ? 19.549 16.332 -5.430 1.00 72.69 89 VAL A C 1
ATOM 650 O O . VAL A 1 89 ? 19.987 16.462 -6.571 1.00 72.69 89 VAL A O 1
ATOM 653 N N . SER A 1 90 ? 19.662 17.299 -4.521 1.00 60.22 90 SER A N 1
ATOM 654 C CA . SER A 1 90 ? 20.410 18.546 -4.734 1.00 60.22 90 SER A CA 1
ATOM 655 C C . SER A 1 90 ? 21.919 18.296 -4.590 1.00 60.22 90 SER A C 1
ATOM 657 O O . SER A 1 90 ? 22.574 18.752 -3.659 1.00 60.22 90 SER A O 1
ATOM 659 N N . GLY A 1 91 ? 22.458 17.497 -5.510 1.00 47.34 91 GLY A N 1
ATOM 660 C CA . GLY A 1 91 ? 23.893 17.263 -5.714 1.00 47.34 91 GLY A CA 1
ATOM 661 C C . GLY A 1 91 ? 24.344 17.553 -7.146 1.00 47.34 91 GLY A C 1
ATOM 662 O O . GLY A 1 91 ? 25.539 17.626 -7.414 1.00 47.34 91 GLY A O 1
ATOM 663 N N . ALA A 1 92 ? 23.399 17.786 -8.056 1.00 44.00 92 ALA A N 1
ATOM 664 C CA . ALA A 1 92 ? 23.678 18.390 -9.341 1.00 44.00 92 ALA A CA 1
ATOM 665 C C . ALA A 1 92 ? 23.524 19.907 -9.191 1.00 44.00 92 ALA A C 1
ATOM 667 O O . ALA A 1 92 ? 22.409 20.421 -9.149 1.00 44.00 92 ALA A O 1
ATOM 668 N N . GLN A 1 93 ? 24.633 20.648 -9.167 1.00 43.53 93 GLN A N 1
ATOM 669 C CA . GLN A 1 93 ? 24.622 21.948 -9.837 1.00 43.53 93 GLN A CA 1
ATOM 670 C C . GLN A 1 93 ? 24.482 21.673 -11.342 1.00 43.53 93 GLN A C 1
ATOM 672 O O . GLN A 1 93 ? 25.451 21.704 -12.090 1.00 43.53 93 GLN A O 1
ATOM 677 N N . GLY A 1 94 ? 23.275 21.292 -11.755 1.00 39.09 94 GLY A N 1
ATOM 678 C CA . GLY A 1 94 ? 22.746 21.630 -13.061 1.00 39.09 94 GLY A CA 1
ATOM 679 C C . GLY A 1 94 ? 21.976 22.912 -12.822 1.00 39.09 94 GLY A C 1
ATOM 680 O O . GLY A 1 94 ? 20.968 22.897 -12.118 1.00 39.09 94 GLY A O 1
ATOM 681 N N . GLU A 1 95 ? 22.542 24.018 -13.284 1.00 37.66 95 GLU A N 1
ATOM 682 C CA . GLU A 1 95 ? 21.913 25.326 -13.240 1.00 37.66 95 GLU A CA 1
ATOM 683 C C . GLU A 1 95 ? 20.482 25.225 -13.775 1.00 37.66 95 GLU A C 1
ATOM 685 O O . GLU A 1 95 ? 20.216 24.576 -14.789 1.00 37.66 95 GLU A O 1
ATOM 690 N N . GLU A 1 96 ? 19.553 25.876 -13.079 1.00 42.59 96 GLU A N 1
ATOM 691 C CA . GLU A 1 96 ? 18.309 26.304 -13.696 1.00 42.59 96 GLU A CA 1
ATOM 692 C C . GLU A 1 96 ? 18.698 27.219 -14.861 1.00 42.59 96 GLU A C 1
ATOM 694 O O . GLU A 1 96 ? 18.994 28.397 -14.667 1.00 42.59 96 GLU A O 1
ATOM 699 N N . THR A 1 97 ? 18.754 26.685 -16.080 1.00 34.16 97 THR A N 1
ATOM 700 C CA . THR A 1 97 ? 18.887 27.521 -17.268 1.00 34.16 97 THR A CA 1
ATOM 701 C C . THR A 1 97 ? 17.546 28.202 -17.493 1.00 34.16 97 THR A C 1
ATOM 703 O O . THR A 1 97 ? 16.669 27.697 -18.193 1.00 34.16 97 THR A O 1
ATOM 706 N N . THR A 1 98 ? 17.385 29.367 -16.870 1.00 35.22 98 THR A N 1
ATOM 707 C CA . THR A 1 98 ? 16.688 30.473 -17.516 1.00 35.22 98 THR A CA 1
ATOM 708 C C . TH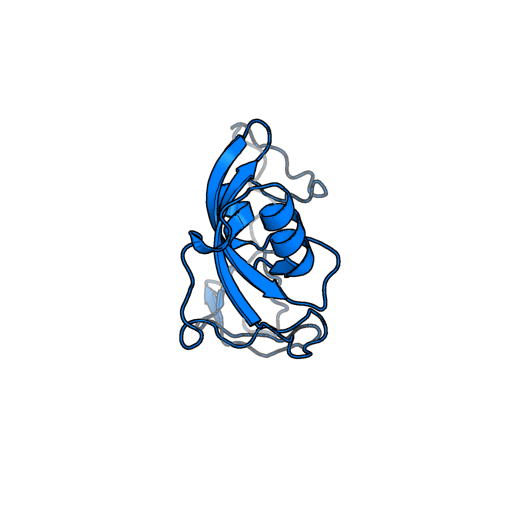R A 1 98 ? 17.370 30.735 -18.851 1.00 35.22 98 THR A C 1
ATOM 710 O O . THR A 1 98 ? 18.585 30.931 -18.893 1.00 35.22 98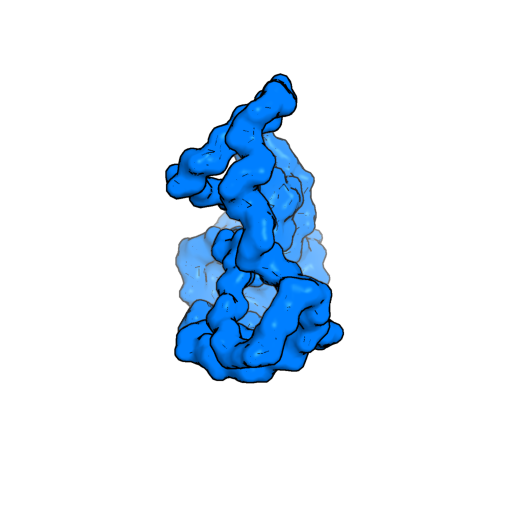 THR A O 1
ATOM 713 N N . ASP A 1 99 ? 16.570 30.719 -19.910 1.00 39.72 99 ASP A N 1
ATOM 714 C CA . ASP A 1 99 ? 16.921 31.047 -21.286 1.00 39.72 99 ASP A CA 1
ATOM 715 C C . ASP A 1 99 ? 18.013 32.123 -21.382 1.00 39.72 99 ASP A C 1
ATOM 717 O O . ASP A 1 99 ? 17.769 33.302 -21.131 1.00 39.72 99 ASP A O 1
ATOM 721 N N . THR A 1 100 ? 19.223 31.729 -21.767 1.00 32.34 100 THR A N 1
ATOM 722 C CA . THR A 1 100 ? 20.135 32.605 -22.508 1.00 32.34 100 THR A CA 1
ATOM 723 C C . THR A 1 100 ? 21.006 31.741 -23.406 1.00 32.34 100 THR A C 1
ATOM 725 O O . THR A 1 100 ? 21.910 31.030 -22.974 1.00 32.34 100 THR A O 1
ATOM 728 N N . GLU A 1 101 ? 20.642 31.783 -24.682 1.00 45.28 101 GLU A N 1
ATOM 729 C CA . GLU A 1 101 ? 21.426 31.363 -25.833 1.00 45.28 101 GLU A CA 1
ATOM 730 C C . GLU A 1 101 ? 22.850 31.938 -25.709 1.00 45.28 101 GLU A C 1
ATOM 732 O O . GLU A 1 101 ? 22.985 33.126 -25.427 1.00 45.28 101 GLU A O 1
ATOM 737 N N . ASP A 1 102 ? 23.885 31.090 -25.833 1.00 38.81 102 ASP A N 1
ATOM 738 C CA . ASP A 1 102 ? 25.171 31.392 -26.512 1.00 38.81 102 ASP A CA 1
ATOM 739 C C . ASP A 1 102 ? 26.417 30.622 -26.015 1.00 38.81 102 ASP A C 1
ATOM 741 O O . ASP A 1 102 ? 27.494 30.820 -26.577 1.00 38.81 102 ASP A O 1
ATOM 745 N N . THR A 1 103 ? 26.347 29.683 -25.054 1.00 44.59 103 THR A N 1
ATOM 746 C CA . THR A 1 103 ? 27.599 29.028 -24.571 1.00 44.59 103 THR A CA 1
ATOM 747 C C . THR A 1 103 ? 27.580 27.499 -24.387 1.00 44.59 103 THR A C 1
ATOM 749 O O . THR A 1 103 ? 28.368 26.974 -23.609 1.00 44.59 103 THR A O 1
ATOM 752 N N . GLU A 1 104 ? 26.765 26.746 -25.137 1.00 39.78 104 GLU A N 1
ATOM 753 C CA . GLU A 1 104 ? 26.725 25.262 -25.056 1.00 39.78 104 GLU A CA 1
ATOM 754 C C . GLU A 1 104 ? 27.070 24.510 -26.359 1.00 39.78 104 GLU A C 1
ATOM 756 O O . GLU A 1 104 ? 26.854 23.308 -26.475 1.00 39.78 104 GLU A O 1
ATOM 761 N N . LEU A 1 105 ? 27.666 25.157 -27.363 1.00 40.72 105 LEU A N 1
ATOM 762 C CA . LEU A 1 105 ? 27.933 24.488 -28.650 1.00 40.72 105 LEU A CA 1
ATOM 763 C C . LEU A 1 105 ? 29.258 23.701 -28.731 1.00 40.72 105 LEU A C 1
ATOM 765 O O . LEU A 1 105 ? 29.561 23.154 -29.784 1.00 40.72 105 LEU A O 1
ATOM 769 N N . ALA A 1 106 ? 30.048 23.597 -27.655 1.00 38.56 106 ALA A N 1
ATOM 770 C CA . ALA A 1 106 ? 31.395 23.004 -27.728 1.00 38.56 106 ALA A CA 1
ATOM 771 C C . ALA A 1 106 ? 31.591 21.658 -26.994 1.00 38.56 106 ALA A C 1
ATOM 773 O O . ALA A 1 106 ? 32.676 21.087 -27.085 1.00 38.56 106 ALA A O 1
ATOM 774 N N . MET A 1 107 ? 30.589 21.123 -26.279 1.00 39.94 107 MET A N 1
ATOM 775 C C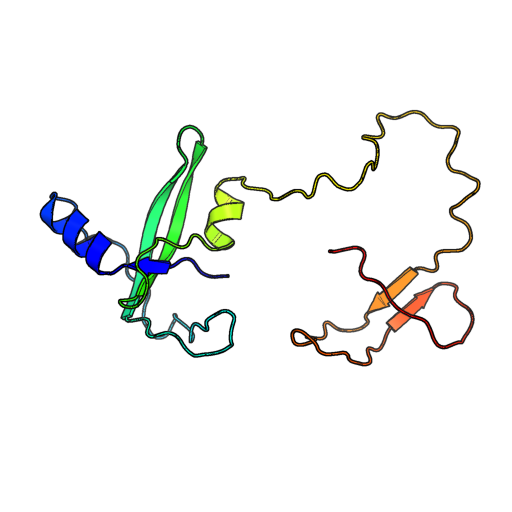A . MET A 1 107 ? 30.742 19.865 -25.509 1.00 39.94 107 MET A CA 1
ATOM 776 C C . MET A 1 107 ? 29.743 18.747 -25.868 1.00 39.94 107 MET A C 1
ATOM 778 O O . MET A 1 107 ? 29.797 17.666 -25.279 1.00 39.94 107 MET A O 1
ATOM 782 N N . ILE A 1 108 ? 28.858 18.962 -26.848 1.00 44.66 108 ILE A N 1
ATOM 783 C CA . ILE A 1 108 ? 27.764 18.031 -27.196 1.00 44.66 108 ILE A CA 1
ATOM 784 C C . ILE A 1 108 ? 28.151 17.023 -28.302 1.00 44.66 108 ILE A C 1
ATOM 786 O O . ILE A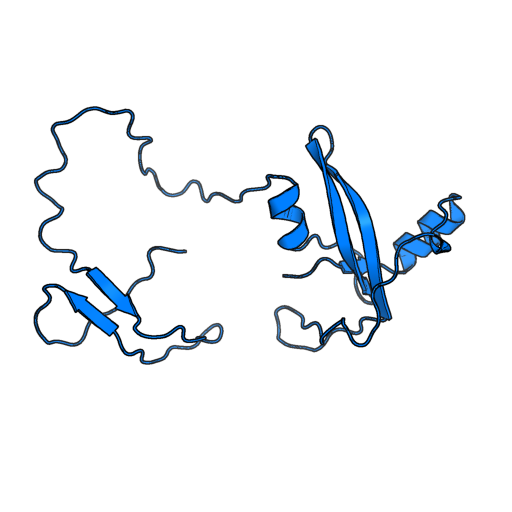 1 108 ? 27.432 16.061 -28.545 1.00 44.66 108 ILE A O 1
ATOM 790 N N . GLU A 1 109 ? 29.315 17.146 -28.942 1.00 46.09 109 GLU A N 1
ATOM 791 C CA . GLU A 1 109 ? 29.589 16.394 -30.182 1.00 46.09 109 GLU A CA 1
ATOM 792 C C . GLU A 1 109 ? 29.923 14.893 -30.047 1.00 46.09 109 GLU A C 1
ATOM 794 O O . GLU A 1 109 ? 30.141 14.253 -31.067 1.00 46.09 109 GLU A O 1
ATOM 799 N N . ASN A 1 110 ? 29.952 14.270 -28.859 1.00 51.38 110 ASN A N 1
ATOM 800 C CA . ASN A 1 110 ? 30.336 12.841 -28.765 1.00 51.38 110 ASN A CA 1
ATOM 801 C C . ASN A 1 110 ? 29.521 11.954 -27.807 1.00 51.38 110 ASN A C 1
ATOM 803 O O . ASN A 1 110 ? 29.937 10.836 -27.490 1.00 51.38 110 ASN A O 1
ATOM 807 N N . LYS A 1 111 ? 28.342 12.391 -27.351 1.00 55.94 111 LYS A N 1
ATOM 808 C CA . LYS A 1 111 ? 27.433 11.516 -26.588 1.00 55.94 111 LYS A CA 1
ATOM 809 C C . LYS A 1 111 ? 26.428 10.854 -27.529 1.00 55.94 111 LYS A C 1
ATOM 811 O O . LYS A 1 111 ? 25.322 11.344 -27.726 1.00 55.94 111 LYS A O 1
ATOM 816 N N . GLY A 1 112 ? 26.829 9.725 -28.107 1.00 61.53 112 GLY A N 1
ATOM 817 C CA . GLY A 1 112 ? 25.937 8.886 -28.904 1.00 61.53 112 GLY A CA 1
ATOM 818 C C . GLY A 1 112 ? 24.727 8.415 -28.094 1.00 61.53 112 GLY A C 1
ATOM 819 O O . GLY A 1 112 ? 24.871 7.969 -26.954 1.00 61.53 112 GLY A O 1
ATOM 820 N N . THR A 1 113 ? 23.531 8.509 -28.671 1.00 64.50 113 THR A N 1
ATOM 821 C CA . THR A 1 113 ? 22.295 8.077 -28.010 1.00 64.50 113 THR A CA 1
ATOM 822 C C . THR A 1 113 ? 22.029 6.603 -28.324 1.00 64.50 113 THR A C 1
ATOM 824 O O . THR 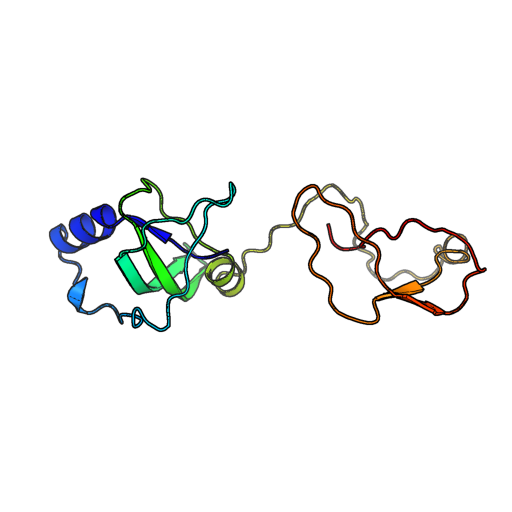A 1 113 ? 21.863 6.224 -29.486 1.00 64.50 113 THR A O 1
ATOM 827 N N . ALA A 1 114 ? 21.967 5.760 -27.290 1.00 71.19 114 ALA A N 1
ATOM 828 C CA . ALA A 1 114 ? 21.576 4.357 -27.410 1.00 71.19 114 ALA A CA 1
ATOM 829 C C . ALA A 1 114 ? 20.234 4.122 -26.708 1.00 71.19 114 ALA A C 1
ATOM 831 O O . ALA A 1 114 ? 19.999 4.608 -25.604 1.00 71.19 114 ALA A O 1
ATOM 832 N N . ARG A 1 115 ? 19.335 3.385 -27.362 1.00 74.06 115 ARG A N 1
ATOM 833 C CA . ARG A 1 115 ? 17.993 3.088 -26.858 1.00 74.06 115 ARG A CA 1
ATOM 834 C C . ARG A 1 115 ? 17.827 1.588 -26.691 1.00 74.06 115 ARG A C 1
ATOM 836 O O . ARG A 1 115 ? 18.005 0.837 -27.642 1.00 74.06 115 ARG A O 1
ATOM 843 N N . VAL A 1 116 ? 17.446 1.137 -25.500 1.00 77.44 116 VAL A N 1
ATOM 844 C CA . VAL A 1 116 ? 17.189 -0.291 -25.260 1.00 77.44 116 VAL A CA 1
ATOM 845 C C . VAL A 1 116 ? 15.975 -0.741 -26.080 1.00 77.44 116 VAL A C 1
ATOM 847 O O . VAL A 1 116 ? 14.917 -0.114 -26.023 1.00 77.44 116 VAL A O 1
ATOM 850 N N . ILE A 1 117 ? 16.119 -1.829 -26.845 1.00 81.75 117 ILE A N 1
ATOM 851 C CA . ILE A 1 117 ? 15.078 -2.304 -27.778 1.00 81.75 117 ILE A CA 1
ATOM 852 C C . ILE A 1 117 ? 13.863 -2.851 -27.018 1.00 81.75 117 ILE A C 1
ATOM 854 O O . ILE A 1 117 ? 12.720 -2.737 -27.465 1.00 81.75 117 ILE A O 1
ATOM 858 N N . ARG A 1 118 ? 14.101 -3.460 -25.851 1.00 73.00 118 ARG A N 1
ATOM 859 C CA . ARG A 1 118 ? 13.072 -4.058 -24.995 1.00 73.00 118 ARG A CA 1
ATOM 860 C C . ARG A 1 118 ? 13.328 -3.711 -23.538 1.00 73.00 118 ARG A C 1
ATOM 862 O O . ARG A 1 118 ? 14.470 -3.634 -23.105 1.00 73.00 118 ARG A O 1
ATOM 869 N N . ARG A 1 119 ? 12.258 -3.545 -22.761 1.00 74.94 119 ARG A N 1
ATOM 870 C CA . ARG A 1 119 ? 12.378 -3.406 -21.306 1.00 74.94 119 ARG A CA 1
ATOM 871 C C . ARG A 1 119 ? 12.972 -4.688 -20.722 1.00 74.94 119 ARG A C 1
ATOM 873 O O . ARG A 1 119 ? 12.420 -5.763 -20.940 1.00 74.94 119 ARG A O 1
ATOM 880 N N . THR A 1 120 ? 14.044 -4.543 -19.951 1.00 75.81 120 THR A N 1
ATOM 881 C CA . THR A 1 120 ? 14.737 -5.645 -19.277 1.00 75.81 120 THR A CA 1
ATOM 882 C C . THR A 1 120 ? 14.839 -5.325 -17.794 1.00 75.81 120 THR A C 1
ATOM 884 O O . THR A 1 120 ? 15.247 -4.227 -17.425 1.00 75.81 120 THR A O 1
ATOM 887 N N . TYR A 1 121 ? 14.454 -6.276 -16.946 1.00 80.38 121 TYR A N 1
ATOM 888 C CA . TYR A 1 121 ? 14.643 -6.168 -15.503 1.00 80.38 121 TYR A CA 1
ATOM 889 C C . TYR A 1 121 ? 16.055 -6.634 -15.135 1.00 80.38 121 TYR A C 1
ATOM 891 O O . TYR A 1 121 ? 16.429 -7.760 -15.461 1.00 80.38 121 TYR A O 1
ATOM 899 N N . VAL A 1 122 ? 16.820 -5.775 -14.458 1.00 81.56 122 VAL A N 1
ATOM 900 C CA . VAL A 1 122 ? 18.132 -6.108 -13.888 1.00 81.56 122 VAL A CA 1
ATOM 901 C C . VAL A 1 122 ? 17.982 -6.125 -12.363 1.00 81.56 122 VAL A C 1
ATOM 903 O O . VAL A 1 122 ? 17.662 -5.085 -11.785 1.00 81.56 122 VAL A O 1
ATOM 906 N N . PRO A 1 123 ? 18.150 -7.285 -11.702 1.00 68.88 123 PRO A N 1
ATOM 907 C CA . PRO A 1 123 ? 18.063 -7.381 -10.248 1.00 68.88 123 PRO A CA 1
ATOM 908 C C . PRO A 1 123 ? 19.058 -6.461 -9.515 1.00 68.88 123 PRO A C 1
ATOM 910 O O . PRO A 1 123 ? 20.143 -6.188 -10.044 1.00 68.88 123 PRO A O 1
ATOM 913 N N . PRO A 1 124 ? 18.758 -6.039 -8.273 1.00 66.69 124 PRO A N 1
ATOM 914 C CA . PRO A 1 124 ? 19.701 -5.300 -7.435 1.00 66.69 124 PRO A CA 1
ATOM 915 C C . PRO A 1 124 ? 21.051 -6.023 -7.309 1.00 66.69 124 PRO A C 1
ATOM 917 O O . PRO A 1 124 ? 21.094 -7.245 -7.171 1.00 66.69 124 PRO A O 1
ATOM 920 N N . HIS A 1 125 ? 22.150 -5.264 -7.359 1.00 62.22 125 HIS A N 1
ATOM 921 C CA . HIS A 1 125 ? 23.534 -5.769 -7.304 1.00 62.22 125 HIS A CA 1
ATOM 922 C C . HIS A 1 125 ? 23.938 -6.740 -8.430 1.00 62.22 125 HIS A C 1
ATOM 924 O O . HIS A 1 125 ? 24.938 -7.447 -8.299 1.00 62.22 125 HIS A O 1
ATOM 930 N N . SER A 1 126 ? 23.197 -6.776 -9.539 1.00 69.44 126 SER A N 1
ATOM 931 C CA . SER A 1 126 ? 23.525 -7.608 -10.701 1.00 69.44 126 SER A CA 1
ATOM 932 C C . SER A 1 126 ? 23.859 -6.771 -11.938 1.00 69.44 126 SER A C 1
ATOM 934 O O . SER A 1 126 ? 23.558 -5.580 -12.005 1.00 69.44 126 SER A O 1
ATOM 936 N N . SER A 1 127 ? 24.490 -7.403 -12.927 1.00 79.50 127 SER A N 1
ATOM 937 C CA . SER A 1 127 ? 24.705 -6.844 -14.261 1.00 79.50 127 SER A CA 1
ATOM 938 C C . SER A 1 127 ? 24.119 -7.782 -15.316 1.00 79.50 127 SER A C 1
ATOM 940 O O . SER A 1 127 ? 24.051 -8.997 -15.125 1.00 79.50 127 SER A O 1
ATOM 942 N N . GLY A 1 128 ? 23.658 -7.216 -16.431 1.00 75.75 128 GLY A N 1
ATOM 943 C CA . GLY A 1 128 ? 23.040 -7.970 -17.518 1.00 75.75 128 GLY A CA 1
ATOM 944 C C . GLY A 1 128 ? 23.338 -7.347 -18.875 1.00 75.75 128 GLY A C 1
ATOM 945 O O . GLY A 1 128 ? 23.468 -6.131 -18.993 1.00 75.75 128 GLY A O 1
ATOM 946 N N . MET A 1 129 ? 23.446 -8.190 -19.902 1.00 77.75 129 MET A N 1
ATOM 947 C CA . MET A 1 129 ? 23.603 -7.750 -21.290 1.00 77.75 129 MET A CA 1
ATOM 948 C C . MET A 1 129 ? 22.231 -7.417 -21.879 1.00 77.75 129 MET A C 1
ATOM 950 O O . MET A 1 129 ? 21.297 -8.212 -21.759 1.00 77.75 129 MET A O 1
ATOM 954 N N . VAL A 1 130 ? 22.112 -6.261 -22.532 1.00 76.69 130 VAL A N 1
ATOM 955 C CA . VAL A 1 130 ? 20.871 -5.816 -23.180 1.00 76.69 130 VAL A CA 1
ATOM 956 C C . VAL A 1 130 ? 21.108 -5.469 -24.642 1.00 76.69 130 VAL A C 1
ATOM 958 O O . VAL A 1 130 ? 22.165 -4.967 -25.016 1.00 76.69 130 VAL A O 1
ATOM 961 N N . GLU A 1 131 ? 20.107 -5.743 -25.473 1.00 78.56 131 GLU A N 1
ATOM 962 C CA . GLU A 1 131 ? 20.125 -5.373 -26.886 1.00 78.56 131 GLU A CA 1
ATOM 963 C C . GLU A 1 131 ? 19.713 -3.902 -27.037 1.00 78.56 131 GLU A C 1
ATOM 965 O O . GLU A 1 131 ? 18.683 -3.469 -26.501 1.00 78.56 131 GLU A O 1
ATOM 970 N N . VAL A 1 132 ? 20.522 -3.128 -27.759 1.00 77.12 132 VAL A N 1
ATOM 971 C CA . VAL A 1 132 ? 20.348 -1.680 -27.920 1.00 77.12 132 VAL A CA 1
ATOM 972 C C . VAL A 1 132 ? 20.302 -1.290 -29.394 1.00 77.12 132 VAL A C 1
ATOM 974 O O . VAL A 1 132 ? 21.000 -1.856 -30.231 1.00 77.12 132 VAL A O 1
ATOM 977 N N . GLU A 1 133 ? 19.474 -0.299 -29.705 1.00 78.06 133 GLU A N 1
ATOM 978 C CA . GLU A 1 133 ? 19.465 0.425 -30.970 1.00 78.06 133 GLU A CA 1
ATOM 979 C C . GLU A 1 133 ? 20.330 1.681 -30.804 1.00 78.06 133 GLU A C 1
ATOM 981 O O . GLU A 1 133 ? 20.005 2.562 -30.004 1.00 78.06 133 GLU A O 1
ATOM 986 N N . CYS A 1 134 ? 21.428 1.772 -31.553 1.00 70.56 134 CYS A N 1
ATOM 987 C CA . CYS A 1 134 ? 22.319 2.932 -31.539 1.00 70.56 134 CYS A CA 1
ATOM 988 C C . CYS A 1 134 ? 22.118 3.756 -32.811 1.00 70.56 134 CYS A C 1
ATOM 990 O O . CYS A 1 134 ? 22.189 3.214 -33.916 1.00 70.56 134 CYS A O 1
ATOM 992 N N . ARG A 1 135 ? 21.918 5.069 -32.668 1.00 64.62 135 ARG A N 1
ATOM 993 C CA . ARG A 1 135 ? 22.064 6.007 -33.786 1.00 64.62 135 ARG A CA 1
ATOM 994 C C . ARG A 1 135 ? 23.433 6.665 -33.649 1.00 64.62 135 ARG A C 1
ATOM 996 O O . ARG A 1 135 ? 23.723 7.234 -32.606 1.00 64.62 135 ARG A O 1
ATOM 1003 N N . GLU A 1 136 ? 24.260 6.524 -34.683 1.00 62.34 136 GLU A N 1
ATOM 1004 C CA . GLU A 1 136 ? 25.542 7.237 -34.831 1.00 62.34 136 GLU A CA 1
ATOM 1005 C C . GLU A 1 136 ? 26.635 6.875 -33.810 1.00 62.34 136 GLU A C 1
ATOM 1007 O O . GLU A 1 136 ? 27.268 7.747 -33.223 1.00 62.34 136 GLU A O 1
ATOM 1012 N N . VAL A 1 137 ? 26.909 5.581 -33.604 1.00 58.72 137 VAL A N 1
ATOM 1013 C CA . VAL A 1 137 ? 28.053 5.168 -32.774 1.00 58.72 137 VAL A CA 1
ATOM 1014 C C . VAL A 1 137 ? 28.858 4.057 -33.442 1.00 58.72 137 VAL A C 1
ATOM 1016 O O . VAL A 1 137 ? 28.286 3.073 -33.913 1.00 58.72 137 VAL A O 1
ATOM 1019 N N . ASP A 1 138 ? 30.186 4.208 -33.448 1.00 63.19 138 ASP A N 1
ATOM 1020 C CA . ASP A 1 138 ? 31.140 3.185 -33.887 1.00 63.19 138 ASP A CA 1
ATOM 1021 C C . ASP A 1 138 ? 30.932 1.850 -33.156 1.00 63.19 138 ASP A C 1
ATOM 1023 O O . ASP A 1 138 ? 30.651 1.812 -31.951 1.00 63.19 138 ASP A O 1
ATOM 1027 N N . GLN A 1 139 ? 31.107 0.746 -33.891 1.00 57.81 139 GLN A N 1
ATOM 1028 C CA . GLN A 1 139 ? 31.005 -0.614 -33.360 1.00 57.81 139 GLN A CA 1
ATOM 1029 C C . GLN A 1 139 ? 32.101 -0.866 -32.309 1.00 57.81 139 GLN A C 1
ATOM 1031 O O . GLN A 1 139 ? 33.290 -0.817 -32.617 1.00 57.81 139 GLN A O 1
ATOM 1036 N N . GLY A 1 140 ? 31.702 -1.158 -31.067 1.00 66.25 140 GLY A N 1
ATOM 1037 C CA . GLY A 1 140 ? 32.602 -1.494 -29.961 1.00 66.25 140 GLY A CA 1
ATOM 1038 C C . GLY A 1 140 ? 31.849 -1.746 -28.651 1.00 66.25 140 GLY A C 1
ATOM 1039 O O . GLY A 1 140 ? 30.668 -1.418 -28.536 1.00 66.25 140 GLY A O 1
ATOM 1040 N N . GLU A 1 141 ? 32.529 -2.330 -27.663 1.00 59.31 141 GLU A N 1
ATOM 1041 C CA . GLU A 1 141 ? 31.986 -2.502 -26.309 1.00 59.31 141 GLU A CA 1
ATOM 1042 C C . GLU A 1 141 ? 31.918 -1.147 -25.593 1.00 59.31 141 GLU A C 1
ATOM 1044 O O . GLU A 1 141 ? 32.891 -0.388 -25.577 1.00 59.31 141 GLU A O 1
ATOM 1049 N N . LYS A 1 142 ? 30.759 -0.816 -25.015 1.00 65.75 142 LYS A N 1
ATOM 1050 C CA . LYS A 1 142 ? 30.520 0.457 -24.321 1.00 65.75 142 LYS A CA 1
ATOM 1051 C C . LYS A 1 142 ? 29.754 0.221 -23.029 1.00 65.75 142 LYS A C 1
ATOM 1053 O O . LYS A 1 142 ? 28.939 -0.694 -22.937 1.00 65.75 142 LYS A O 1
ATOM 1058 N N . ILE A 1 143 ? 30.005 1.080 -22.047 1.00 65.00 143 ILE A N 1
ATOM 1059 C CA . ILE A 1 143 ? 29.241 1.120 -20.802 1.00 65.00 143 ILE A CA 1
ATOM 1060 C C . ILE A 1 143 ? 28.054 2.050 -21.029 1.00 65.00 143 ILE A C 1
ATOM 1062 O O . ILE A 1 143 ? 28.233 3.217 -21.376 1.00 65.00 143 ILE A O 1
ATOM 1066 N N . PHE A 1 144 ? 26.847 1.521 -20.850 1.00 64.69 144 PHE A N 1
ATOM 1067 C CA . PHE A 1 144 ? 25.628 2.315 -20.870 1.00 64.69 144 PHE A CA 1
ATOM 1068 C C . PHE A 1 144 ? 25.329 2.785 -19.448 1.00 64.69 144 PHE A C 1
ATOM 1070 O O . PHE A 1 144 ? 25.110 1.959 -18.562 1.00 64.69 144 PHE A O 1
ATOM 1077 N N . TRP A 1 145 ? 25.340 4.099 -19.235 1.00 62.84 145 TRP A N 1
ATOM 1078 C CA . TRP A 1 145 ? 24.920 4.703 -17.975 1.00 62.84 145 TRP A CA 1
ATOM 1079 C C . TRP A 1 145 ? 23.527 5.292 -18.169 1.00 62.84 145 TRP A C 1
ATOM 1081 O O . TRP A 1 145 ? 23.325 6.103 -19.072 1.00 62.84 145 TRP A O 1
ATOM 1091 N N . SER A 1 146 ? 22.567 4.839 -17.363 1.00 60.06 146 SER A N 1
ATOM 1092 C CA . SER A 1 146 ? 21.230 5.433 -17.321 1.00 60.06 146 SER A CA 1
ATOM 1093 C C . SER A 1 146 ? 21.352 6.870 -16.823 1.00 60.06 146 SER A C 1
ATOM 1095 O O . SER A 1 146 ? 22.045 7.127 -15.845 1.00 60.06 146 SER A O 1
ATOM 1097 N N . ASP A 1 147 ? 20.679 7.796 -17.491 1.00 58.31 147 ASP A N 1
ATOM 1098 C CA . ASP A 1 147 ? 20.513 9.184 -17.056 1.00 58.31 147 ASP A CA 1
ATOM 1099 C C . ASP A 1 147 ? 19.519 9.327 -15.891 1.00 58.31 147 ASP A C 1
ATOM 1101 O O . ASP A 1 147 ? 19.432 10.388 -15.279 1.00 58.31 147 ASP A O 1
ATOM 1105 N N . ASN A 1 148 ? 18.807 8.249 -15.556 1.00 46.88 148 ASN A N 1
ATOM 1106 C CA . ASN A 1 148 ? 18.027 8.142 -14.331 1.00 46.88 148 ASN A CA 1
ATOM 1107 C C . ASN A 1 148 ? 18.840 7.405 -13.258 1.00 46.88 148 ASN A C 1
ATOM 1109 O O . ASN A 1 148 ? 18.933 6.172 -13.313 1.00 46.88 148 ASN A O 1
ATOM 1113 N N . GLU A 1 149 ? 19.400 8.171 -12.319 1.00 42.03 149 GLU A N 1
ATOM 1114 C CA . GLU A 1 149 ? 19.690 7.738 -10.942 1.00 42.03 149 GLU A CA 1
ATOM 1115 C C . GLU A 1 149 ? 18.524 8.122 -10.022 1.00 42.03 149 GLU A C 1
ATOM 1117 O O . GLU A 1 149 ? 18.114 9.307 -10.038 1.00 42.03 149 GLU A O 1
#

Sequence (149 aa):
MVSIVPVDLLEEAMSNGFDVDSLPTISGTDIGPVFDASGNQMEILGAVTIDVEQEGGSKAKVPIHMSRQNDEVLVGMYGSGQFGVRISVSGAQGEETTDTEDTELAMIENKGTARVIRRTYVPPHSSGMVEVECREVDQGEKIFWSDNE